Protein AF-A0A963C824-F1 (afdb_monomer_lite)

pLDDT: mean 91.89, std 11.72, range [30.97, 98.75]

Foldseek 3Di:
DDDDDDDDDDPVLCVQQPFFPPQPDDRCSVVLSQVVSCVVPNPPDDDDPVDDDDDDDDPPPDDQLLQVLLNVLLVLLLSLVVDPDDPVSVVVSVVVLVVSCVVLVCCCPVVVRVSSNVSSVNSVVNSVPDDHDDGDPDDDD

Sequence (141 aa):
YLSGGLSAYRREVFESVPFDTANDLFMTEDIDFSTRAVRCFGARFYINPNARLAHYMSPANRAAVGARQRRKVREFFVFYKKRRERMADAANFLWLLCGLAIEACFAAVRYRRPAALGGYAAGLLDGLRWRVREVGGRKSV

Secondary structure (DSSP, 8-state):
---SSS----HHHHHHS---TTTT-SSSHHHHHHHHHHHHH-S-----TT--------SSSPPPHHHHHHHHHHHHHHHHHTT--SHHHHHHHHHHHHHHHHHHHHHHHHS--THHHHHHHHHHHHHHHPPP--SSS----

Radius of gyration: 16.92 Å; chains: 1; bounding box: 44×40×36 Å

Structure (mmCIF, N/CA/C/O backbone):
data_AF-A0A963C824-F1
#
_entry.id   AF-A0A963C824-F1
#
loop_
_atom_site.group_PDB
_atom_site.id
_atom_site.type_symbol
_atom_site.label_atom_id
_atom_site.label_alt_id
_atom_site.label_comp_id
_atom_site.label_asym_id
_atom_site.label_entity_id
_atom_site.label_seq_id
_atom_site.pdbx_PDB_ins_code
_atom_site.Cartn_x
_atom_site.Cartn_y
_atom_site.Cartn_z
_atom_site.occupancy
_atom_site.B_iso_or_equiv
_atom_site.auth_seq_id
_atom_site.auth_comp_id
_atom_site.auth_asym_id
_atom_site.auth_atom_id
_atom_site.pdbx_PDB_model_num
ATOM 1 N N . TYR A 1 1 ? 0.706 -1.366 12.062 1.00 83.62 1 TYR A N 1
ATOM 2 C CA . TYR A 1 1 ? -0.168 -2.214 11.225 1.00 83.62 1 TYR A CA 1
ATOM 3 C C . TYR A 1 1 ? 0.410 -3.620 11.236 1.00 83.62 1 TYR A C 1
ATOM 5 O O . TYR A 1 1 ? 1.567 -3.755 11.622 1.00 83.62 1 TYR A O 1
ATOM 13 N N . LEU A 1 2 ? -0.365 -4.640 10.870 1.00 85.94 2 LEU A N 1
ATOM 14 C CA . LEU A 1 2 ? 0.186 -5.967 10.593 1.00 85.94 2 LEU A CA 1
ATOM 15 C C . LEU A 1 2 ? 0.406 -6.082 9.090 1.00 85.94 2 LEU A C 1
ATOM 17 O O . LEU A 1 2 ? -0.468 -5.692 8.319 1.00 85.94 2 LEU A O 1
ATOM 21 N N . SER A 1 3 ? 1.584 -6.559 8.691 1.00 80.06 3 SER A N 1
ATOM 22 C CA . SER A 1 3 ? 1.804 -6.931 7.296 1.00 80.06 3 SER A CA 1
ATOM 23 C C . SER A 1 3 ? 0.974 -8.177 6.984 1.00 80.06 3 SER A C 1
ATOM 25 O O . SER A 1 3 ? 0.811 -9.038 7.850 1.00 80.06 3 SER A O 1
ATOM 27 N N . GLY A 1 4 ? 0.422 -8.240 5.776 1.00 75.62 4 GLY A N 1
ATOM 28 C CA . GLY A 1 4 ? -0.423 -9.330 5.312 1.00 75.62 4 GLY A CA 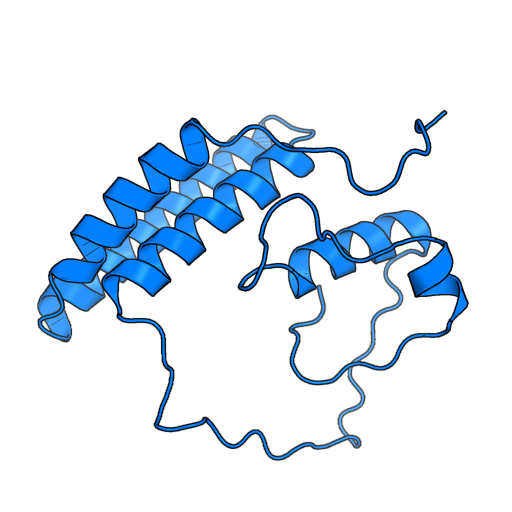1
ATOM 29 C C . GLY A 1 4 ? 0.309 -10.669 5.157 1.00 75.62 4 GLY A C 1
ATOM 30 O O . GLY A 1 4 ? 1.422 -10.882 5.633 1.00 75.62 4 GLY A O 1
ATOM 31 N N . GLY A 1 5 ? -0.343 -11.604 4.466 1.00 79.69 5 GLY A N 1
ATOM 32 C CA . GLY A 1 5 ? 0.165 -12.957 4.210 1.00 79.69 5 GLY A CA 1
ATOM 33 C C . GLY A 1 5 ? -0.535 -14.014 5.058 1.00 79.69 5 GLY A C 1
ATOM 34 O O . GLY A 1 5 ? -1.206 -14.882 4.510 1.00 79.69 5 GLY A O 1
ATOM 35 N N . LEU A 1 6 ? -0.435 -13.922 6.386 1.00 86.75 6 LEU A N 1
ATOM 36 C CA . LEU A 1 6 ? -1.194 -14.779 7.297 1.00 86.75 6 LEU A CA 1
ATOM 37 C C . LEU A 1 6 ? -1.560 -14.010 8.561 1.00 86.75 6 LEU A C 1
ATOM 39 O O . LEU A 1 6 ? -0.699 -13.498 9.272 1.00 86.75 6 LEU A O 1
ATOM 43 N N . SER A 1 7 ? -2.850 -13.923 8.853 1.00 91.69 7 SER A N 1
ATOM 44 C CA . SER A 1 7 ? -3.363 -13.293 10.066 1.00 91.69 7 SER A CA 1
ATOM 45 C C . SER A 1 7 ? -4.686 -13.942 10.449 1.00 91.69 7 SER A C 1
ATOM 47 O O . SER A 1 7 ? -5.450 -14.359 9.581 1.00 91.69 7 SER A O 1
ATOM 49 N N . ALA A 1 8 ? -4.949 -14.031 11.750 1.00 92.44 8 ALA A N 1
ATOM 50 C CA . ALA A 1 8 ? -6.189 -14.569 12.292 1.00 92.44 8 ALA A CA 1
ATOM 51 C C . ALA A 1 8 ? -6.919 -13.471 13.068 1.00 92.44 8 ALA A C 1
ATOM 53 O O . ALA A 1 8 ? -6.324 -12.792 13.905 1.00 92.44 8 ALA A O 1
ATOM 54 N N . TYR A 1 9 ? -8.211 -13.315 12.796 1.00 93.44 9 TYR A N 1
ATOM 55 C CA . TYR A 1 9 ? -9.068 -12.325 13.438 1.00 93.44 9 TYR A CA 1
ATOM 56 C C . TYR A 1 9 ? -10.344 -12.998 13.938 1.00 93.44 9 TYR A C 1
ATOM 58 O O . TYR A 1 9 ? -10.818 -13.968 13.346 1.00 93.44 9 TYR A O 1
ATOM 66 N N . ARG A 1 10 ? -10.922 -12.463 15.019 1.00 95.50 10 ARG A N 1
ATOM 67 C CA . ARG A 1 10 ? -12.277 -12.836 15.446 1.00 95.50 10 ARG A CA 1
ATOM 68 C C . ARG A 1 10 ? -13.291 -12.359 14.407 1.00 95.50 10 ARG A C 1
ATOM 70 O O . ARG A 1 10 ? -13.082 -11.323 13.775 1.00 95.50 10 ARG A O 1
ATOM 77 N N . ARG A 1 11 ? -14.409 -13.080 14.271 1.00 96.19 11 ARG A N 1
ATOM 78 C CA . ARG A 1 11 ? -15.477 -12.758 13.308 1.00 96.19 11 ARG A CA 1
ATOM 79 C C . ARG A 1 11 ? -15.981 -11.318 13.457 1.00 96.19 11 ARG A C 1
ATOM 81 O O . ARG A 1 11 ? -16.114 -10.621 12.456 1.00 96.19 11 ARG A O 1
ATOM 88 N N . GLU A 1 12 ? -16.163 -10.861 14.697 1.00 95.94 12 GLU A N 1
ATOM 89 C CA . GLU A 1 12 ? -16.651 -9.512 15.030 1.00 95.94 12 GLU A CA 1
ATOM 90 C C . GLU A 1 12 ? -15.790 -8.371 14.449 1.00 95.94 12 GLU A C 1
ATOM 92 O O . GLU A 1 12 ? -16.294 -7.274 14.191 1.00 95.94 12 GLU A O 1
ATOM 97 N N . VAL A 1 13 ? -14.499 -8.625 14.188 1.00 95.44 13 VAL A N 1
ATOM 98 C CA . VAL A 1 13 ? -13.599 -7.638 13.580 1.00 95.44 13 VAL A CA 1
ATOM 99 C C . VAL A 1 13 ? -14.008 -7.377 12.135 1.00 95.44 13 VAL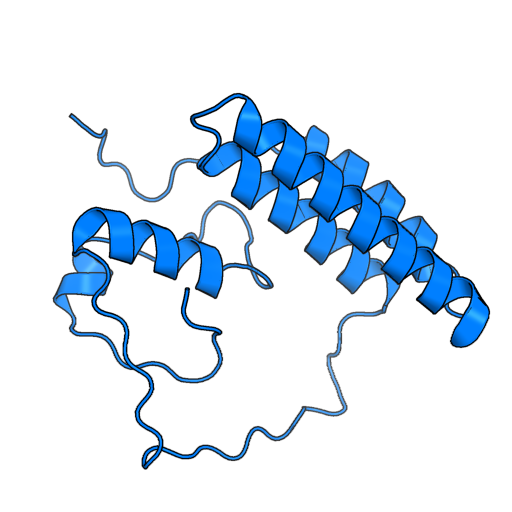 A C 1
ATOM 101 O O . VAL A 1 13 ? -14.080 -6.221 11.734 1.00 95.44 13 VAL A O 1
ATOM 104 N N . PHE A 1 14 ? -14.325 -8.422 11.367 1.00 94.38 14 PHE A N 1
ATOM 105 C CA . PHE A 1 14 ? -14.744 -8.284 9.969 1.00 94.38 14 PHE A CA 1
ATOM 106 C C . PHE A 1 14 ? -16.164 -7.731 9.830 1.00 94.38 14 PHE A C 1
ATOM 108 O O . PHE A 1 14 ? -16.440 -7.007 8.877 1.00 94.38 14 PHE A O 1
ATOM 115 N N . GLU A 1 15 ? -17.048 -8.034 10.785 1.00 94.00 15 GLU A N 1
ATOM 116 C CA . GLU A 1 15 ? -18.401 -7.463 10.836 1.00 94.00 15 GLU A CA 1
ATOM 117 C C . GLU A 1 15 ? -18.373 -5.948 11.085 1.00 94.00 15 GLU A C 1
ATOM 119 O O . GLU A 1 15 ? -19.183 -5.213 10.523 1.00 94.00 15 GLU A O 1
ATOM 124 N N . SER A 1 16 ? -17.421 -5.477 11.897 1.00 94.69 16 SER A N 1
ATOM 125 C CA . SER A 1 16 ? -17.278 -4.053 12.233 1.00 94.69 16 SER A CA 1
ATOM 126 C C . SER A 1 16 ? -16.398 -3.292 11.239 1.00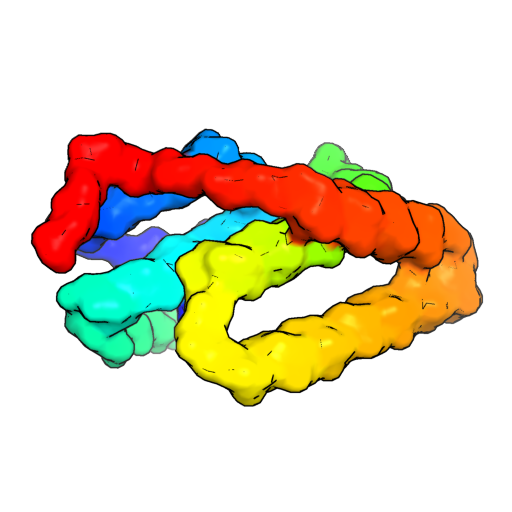 94.69 16 SER A C 1
ATOM 128 O O . SER A 1 16 ? -16.622 -2.115 10.964 1.00 94.69 16 SER A O 1
ATOM 130 N N . VAL A 1 17 ? -15.371 -3.952 10.701 1.00 94.88 17 VAL A N 1
ATOM 131 C CA . VAL A 1 17 ? -14.359 -3.365 9.821 1.00 94.88 17 VAL A CA 1
ATOM 132 C C . VAL A 1 17 ? -14.188 -4.281 8.607 1.00 94.88 17 VAL A C 1
ATOM 134 O O . VAL A 1 17 ? -13.297 -5.127 8.597 1.00 94.88 17 VAL A O 1
ATOM 137 N N . PRO A 1 18 ? -15.012 -4.135 7.555 1.00 93.75 18 PRO A N 1
ATOM 138 C CA . PRO A 1 18 ? -14.861 -4.933 6.342 1.00 93.75 18 PRO A CA 1
ATOM 139 C C . PRO A 1 18 ? -13.608 -4.518 5.557 1.00 93.75 18 PRO A C 1
ATOM 141 O O . PRO A 1 18 ? -13.120 -3.389 5.685 1.00 93.75 18 PRO A O 1
ATOM 144 N N . PHE A 1 19 ? -13.085 -5.405 4.707 1.00 93.44 19 PHE A N 1
ATOM 145 C CA . PHE A 1 19 ? -12.046 -5.033 3.741 1.00 93.44 19 PHE A CA 1
ATOM 146 C C . PHE A 1 19 ? -12.560 -3.994 2.739 1.00 93.44 19 PHE A C 1
ATOM 148 O O . PHE A 1 19 ? -13.739 -3.965 2.392 1.00 93.44 19 PHE A O 1
ATOM 155 N N . ASP A 1 20 ? -11.656 -3.136 2.269 1.00 95.00 20 ASP A N 1
ATOM 156 C CA . ASP A 1 20 ? -11.970 -2.166 1.223 1.00 95.00 20 ASP A CA 1
ATOM 157 C C . ASP A 1 20 ? -11.938 -2.834 -0.151 1.00 95.00 20 ASP A C 1
ATOM 159 O O . ASP A 1 20 ? -10.878 -3.013 -0.747 1.00 95.00 20 ASP A O 1
ATOM 163 N N . THR A 1 21 ? -13.119 -3.172 -0.658 1.00 94.31 21 THR A N 1
ATOM 164 C CA . THR A 1 21 ? -13.299 -3.708 -2.012 1.00 94.31 21 THR A CA 1
ATOM 165 C C . THR A 1 21 ? -13.622 -2.622 -3.046 1.00 94.31 21 THR A C 1
ATOM 167 O O . THR A 1 21 ? -13.708 -2.915 -4.236 1.00 94.31 21 THR A O 1
ATOM 170 N N . ALA A 1 22 ? -13.780 -1.361 -2.628 1.00 95.25 22 ALA A N 1
ATOM 171 C CA . ALA A 1 22 ? -14.226 -0.261 -3.485 1.00 95.25 22 ALA A CA 1
ATOM 172 C C . ALA A 1 22 ? -13.065 0.521 -4.125 1.00 95.25 22 ALA A C 1
ATOM 174 O O . ALA A 1 22 ? -13.240 1.124 -5.193 1.00 95.25 22 ALA A O 1
ATOM 175 N N . ASN A 1 23 ? -11.888 0.522 -3.488 1.00 96.25 23 ASN A N 1
ATOM 176 C CA . ASN A 1 23 ? -10.737 1.339 -3.883 1.00 96.25 23 ASN A CA 1
ATOM 177 C C . ASN A 1 23 ? -9.557 0.561 -4.507 1.00 96.25 23 ASN A C 1
ATOM 179 O O . ASN A 1 23 ? -8.481 1.137 -4.653 1.00 96.25 23 ASN A O 1
ATOM 183 N N . ASP A 1 24 ? -9.749 -0.703 -4.911 1.00 95.56 24 ASP A N 1
ATOM 184 C CA . ASP A 1 24 ? -8.741 -1.515 -5.635 1.00 95.56 24 ASP A CA 1
ATOM 185 C C . ASP A 1 24 ? -7.360 -1.539 -4.938 1.00 95.56 24 ASP A C 1
ATOM 187 O O . ASP A 1 24 ? -6.308 -1.314 -5.549 1.00 95.56 24 ASP A O 1
ATOM 191 N N . LEU A 1 25 ? -7.372 -1.779 -3.624 1.00 94.81 25 LEU A N 1
ATOM 192 C CA . LEU A 1 25 ? -6.158 -1.966 -2.832 1.00 94.81 25 LEU A CA 1
ATOM 193 C C . LEU A 1 25 ? -5.658 -3.411 -2.949 1.00 94.81 25 LEU A C 1
ATOM 195 O O . LEU A 1 25 ? -6.450 -4.350 -2.950 1.00 94.81 25 LEU A O 1
ATOM 199 N N . PHE A 1 26 ? -4.341 -3.573 -3.047 1.00 92.06 26 PHE A N 1
ATOM 200 C CA . PHE A 1 26 ? -3.667 -4.874 -3.148 1.00 92.06 26 PHE A CA 1
ATOM 201 C C . PHE A 1 26 ? -2.273 -4.895 -2.501 1.00 92.06 26 PHE A C 1
ATOM 203 O O . PHE A 1 26 ? -1.764 -5.948 -2.146 1.00 92.06 26 PHE A O 1
ATOM 210 N N . MET A 1 27 ? -1.591 -3.752 -2.457 1.00 92.19 27 MET A N 1
ATOM 211 C CA . MET A 1 27 ? -0.287 -3.577 -1.811 1.00 92.19 27 MET A CA 1
ATOM 212 C C . MET A 1 27 ? -0.416 -2.970 -0.414 1.00 92.19 27 MET A C 1
ATOM 214 O O . MET A 1 27 ? 0.549 -2.995 0.346 1.00 92.19 27 MET A O 1
ATOM 218 N N . THR A 1 28 ? -1.542 -2.309 -0.137 1.00 95.19 28 THR A N 1
ATOM 219 C CA . THR A 1 28 ? -1.793 -1.606 1.125 1.00 95.19 28 THR A CA 1
ATOM 220 C C . THR A 1 28 ? -3.141 -1.970 1.746 1.00 95.19 28 THR A C 1
ATOM 222 O O . THR A 1 28 ? -3.640 -1.224 2.588 1.00 95.19 28 THR A O 1
ATOM 225 N N . GLU A 1 29 ? -3.792 -3.043 1.302 1.00 95.00 29 GLU A N 1
ATOM 226 C CA . GLU A 1 29 ? -5.062 -3.524 1.855 1.00 95.00 29 GLU A CA 1
ATOM 227 C C . GLU A 1 29 ? -4.911 -3.948 3.320 1.00 95.00 29 GLU A C 1
ATOM 229 O O . GLU A 1 29 ? -5.768 -3.639 4.148 1.00 95.00 29 GLU A O 1
ATOM 234 N N . ASP A 1 30 ? -3.785 -4.578 3.650 1.00 94.69 30 ASP A N 1
ATOM 235 C CA . ASP A 1 30 ? -3.397 -5.000 4.993 1.00 94.69 30 ASP A CA 1
ATOM 236 C C . ASP A 1 30 ? -3.158 -3.798 5.920 1.00 94.69 30 ASP A C 1
ATOM 238 O O . ASP A 1 30 ? -3.675 -3.752 7.043 1.00 94.69 30 ASP A O 1
ATOM 242 N N . ILE A 1 31 ? -2.446 -2.774 5.437 1.00 94.50 31 ILE A N 1
ATOM 243 C CA . ILE A 1 31 ? -2.229 -1.515 6.151 1.00 94.50 31 ILE A CA 1
ATOM 244 C C . ILE A 1 31 ? -3.561 -0.774 6.314 1.00 94.50 31 ILE A C 1
ATOM 246 O O . ILE A 1 31 ? -3.856 -0.272 7.404 1.00 94.50 31 ILE A O 1
ATOM 250 N N . ASP A 1 32 ? -4.383 -0.712 5.258 1.00 95.12 32 ASP A N 1
ATOM 251 C CA . ASP A 1 32 ? -5.688 -0.053 5.281 1.00 95.12 32 ASP A CA 1
ATOM 252 C C . ASP A 1 32 ? -6.597 -0.651 6.348 1.00 95.12 32 ASP A C 1
ATOM 254 O O . ASP A 1 32 ? -7.051 0.069 7.245 1.00 95.12 32 ASP A O 1
ATOM 258 N N . PHE A 1 33 ? -6.794 -1.965 6.263 1.00 94.88 33 PHE A N 1
ATOM 259 C CA . PHE A 1 33 ? -7.587 -2.750 7.191 1.00 94.88 33 PHE A CA 1
ATOM 260 C C . PHE A 1 33 ? -7.067 -2.595 8.620 1.00 94.88 33 PHE A C 1
ATOM 262 O O . PHE A 1 33 ? -7.821 -2.217 9.517 1.00 94.88 33 PHE A O 1
ATOM 269 N N . SER A 1 34 ? -5.761 -2.794 8.824 1.00 94.44 34 SER A N 1
ATOM 270 C CA . SER A 1 34 ? -5.132 -2.725 10.143 1.00 94.44 34 SER A CA 1
ATOM 271 C C . SER A 1 34 ? -5.374 -1.386 10.834 1.00 94.44 34 SER A C 1
ATOM 273 O O . SER A 1 34 ? -5.725 -1.356 12.011 1.00 94.44 34 SER A O 1
ATOM 275 N N . THR A 1 35 ? -5.192 -0.253 10.148 1.00 93.56 35 THR A N 1
ATOM 276 C CA . THR A 1 35 ? -5.413 1.047 10.802 1.00 93.56 35 THR A CA 1
ATOM 277 C C . THR A 1 35 ? -6.882 1.262 11.154 1.00 93.56 35 THR A C 1
ATOM 279 O O . THR A 1 35 ? -7.158 1.819 12.212 1.00 93.56 35 THR A O 1
ATOM 282 N N . ARG A 1 36 ? -7.828 0.837 10.304 1.00 93.81 36 ARG A N 1
ATOM 283 C CA . ARG A 1 36 ? -9.263 0.966 10.611 1.00 93.81 36 ARG A CA 1
ATOM 284 C C . ARG A 1 36 ? -9.665 0.073 11.782 1.00 93.81 36 ARG A C 1
ATOM 286 O O . ARG A 1 36 ? -10.362 0.534 12.680 1.00 93.81 36 ARG A O 1
ATOM 293 N N . ALA A 1 37 ? -9.147 -1.150 11.832 1.00 94.75 37 ALA A N 1
ATOM 294 C CA . ALA A 1 37 ? -9.328 -2.049 12.965 1.00 94.75 37 ALA A CA 1
ATOM 295 C C . ALA A 1 37 ? -8.762 -1.453 14.265 1.00 94.75 37 ALA A C 1
ATOM 297 O O . ALA A 1 37 ? -9.443 -1.486 15.284 1.00 94.75 37 ALA A O 1
ATOM 298 N N . VAL A 1 38 ? -7.585 -0.815 14.230 1.00 94.94 38 VAL A N 1
ATOM 299 C CA . VAL A 1 38 ? -7.026 -0.117 15.406 1.00 94.94 38 VAL A CA 1
ATOM 300 C C . VAL A 1 38 ? -7.890 1.061 15.843 1.00 94.94 38 VAL A C 1
ATOM 302 O O . VAL A 1 38 ? -8.044 1.282 17.039 1.00 94.94 38 VAL A O 1
ATOM 305 N N . ARG A 1 39 ? -8.483 1.808 14.908 1.00 92.56 39 ARG A N 1
ATOM 306 C CA . ARG A 1 39 ? -9.413 2.896 15.252 1.00 92.56 39 ARG A CA 1
ATOM 307 C C . ARG A 1 39 ? -10.680 2.382 15.941 1.00 92.56 39 ARG A C 1
ATOM 309 O O . ARG A 1 39 ? -11.190 3.062 16.819 1.00 92.56 39 ARG A O 1
ATOM 316 N N . CYS A 1 40 ? -11.164 1.201 15.560 1.00 94.81 40 CYS A N 1
ATOM 317 C CA . CYS A 1 40 ? -12.378 0.607 16.123 1.00 94.81 40 CYS A CA 1
ATOM 318 C C . CYS A 1 40 ? -12.128 -0.135 17.451 1.00 94.81 40 CYS A C 1
ATOM 320 O O . CYS A 1 40 ? -12.918 -0.014 18.380 1.00 94.81 40 CYS A O 1
ATOM 322 N N . PHE A 1 41 ? -11.016 -0.869 17.568 1.00 94.94 41 PHE A N 1
ATOM 323 C CA . PHE A 1 41 ? -10.760 -1.799 18.680 1.00 94.94 41 PHE A CA 1
ATOM 324 C C . PHE A 1 41 ? -9.524 -1.458 19.533 1.00 94.94 41 PHE A C 1
ATOM 326 O O . PHE A 1 41 ? -9.225 -2.163 20.500 1.00 94.94 41 PHE A O 1
ATOM 333 N N . GLY A 1 42 ? -8.786 -0.400 19.192 1.00 94.88 42 GLY A N 1
ATOM 334 C CA . GLY A 1 42 ? -7.502 -0.055 19.802 1.00 94.88 42 GLY A CA 1
ATOM 335 C C . GLY A 1 42 ? -6.323 -0.873 19.257 1.00 94.88 42 GLY A C 1
ATOM 336 O O . GLY A 1 42 ? -6.467 -1.747 18.401 1.00 94.88 42 GLY A O 1
ATOM 337 N N . ALA A 1 43 ? -5.117 -0.588 19.754 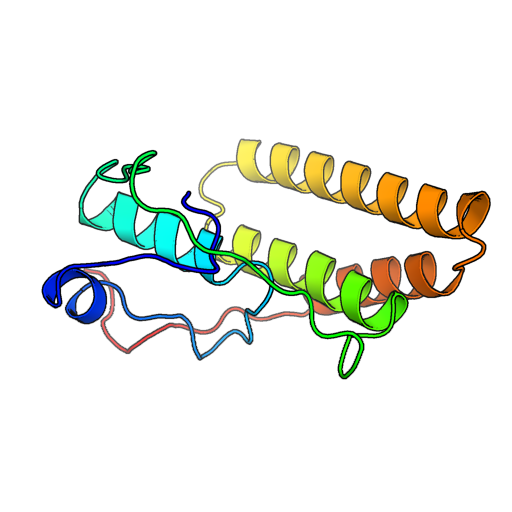1.00 93.50 43 ALA A N 1
ATOM 338 C CA . ALA A 1 43 ? -3.876 -1.237 19.323 1.00 93.50 43 ALA A CA 1
ATOM 339 C C . ALA A 1 43 ? -3.735 -2.670 19.884 1.00 93.50 43 ALA A C 1
ATOM 341 O O . ALA A 1 43 ? -2.910 -2.932 20.752 1.00 93.50 43 ALA A O 1
ATOM 342 N N . ARG A 1 44 ? -4.558 -3.601 19.387 1.00 91.94 44 ARG A N 1
ATOM 343 C CA . ARG A 1 44 ? -4.646 -5.003 19.845 1.00 91.94 44 ARG A CA 1
ATOM 344 C C . ARG A 1 44 ? -4.088 -5.998 18.824 1.00 91.94 44 ARG A C 1
ATOM 346 O O . ARG A 1 44 ? -4.686 -7.041 18.565 1.00 91.94 44 ARG A O 1
ATOM 353 N N . PHE A 1 45 ? -2.962 -5.652 18.205 1.00 92.69 45 PHE A N 1
ATOM 354 C CA . PHE A 1 45 ? -2.267 -6.529 17.267 1.00 92.69 45 PHE A CA 1
ATOM 355 C C . PHE A 1 45 ? -1.045 -7.167 17.898 1.00 92.69 45 PHE A C 1
ATOM 357 O O . PHE A 1 45 ? -0.245 -6.494 18.542 1.00 92.69 45 PHE A O 1
ATOM 364 N N . TYR A 1 46 ? -0.897 -8.465 17.651 1.00 92.88 46 TYR A N 1
ATOM 365 C CA . TYR A 1 46 ? 0.154 -9.292 18.220 1.00 92.88 46 TYR A CA 1
ATOM 366 C C . TYR A 1 46 ? 0.785 -10.138 17.121 1.00 92.88 46 TYR A C 1
ATOM 368 O O . TYR A 1 46 ? 0.100 -10.600 16.208 1.00 92.88 46 TYR A O 1
ATOM 376 N N . ILE A 1 47 ? 2.090 -10.359 17.235 1.00 92.75 47 ILE A N 1
ATOM 377 C CA . ILE A 1 47 ? 2.826 -11.319 16.417 1.00 92.75 47 ILE A CA 1
ATOM 378 C C . ILE A 1 47 ? 3.089 -12.529 17.307 1.00 92.75 47 ILE A C 1
ATOM 380 O O . ILE A 1 47 ? 3.687 -12.384 18.371 1.00 92.75 47 ILE A O 1
ATOM 384 N N . ASN A 1 48 ? 2.636 -13.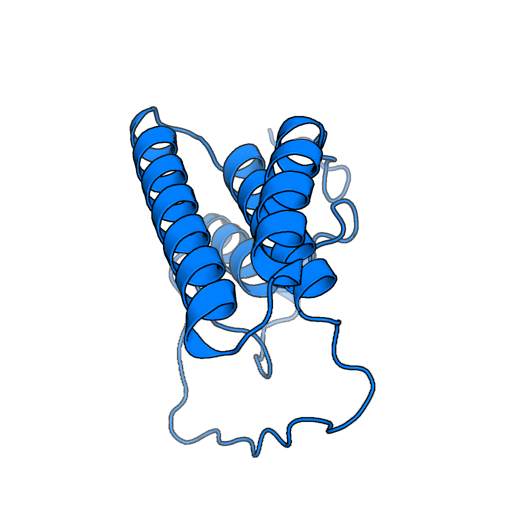712 16.890 1.00 93.31 48 ASN A N 1
ATOM 385 C CA . ASN A 1 48 ? 2.954 -14.960 17.577 1.00 93.31 48 ASN A CA 1
ATOM 386 C C . ASN A 1 48 ? 4.233 -15.562 16.964 1.00 93.31 48 ASN A C 1
ATOM 388 O O . ASN A 1 48 ? 4.149 -16.133 15.878 1.00 93.31 48 ASN A O 1
ATOM 392 N N . PRO A 1 49 ? 5.401 -15.487 17.632 1.00 92.88 49 PRO A N 1
ATOM 393 C CA . PRO A 1 49 ? 6.663 -15.982 17.071 1.00 92.88 49 PRO A CA 1
ATOM 394 C C . PRO A 1 49 ? 6.724 -17.516 16.946 1.00 92.88 49 PRO A C 1
ATOM 396 O O . PRO A 1 49 ? 7.586 -18.048 16.237 1.00 92.88 49 PRO A O 1
ATOM 399 N N . ASN A 1 50 ? 5.810 -18.234 17.610 1.00 95.69 50 ASN A N 1
ATOM 400 C CA . ASN A 1 50 ? 5.682 -19.687 17.508 1.00 95.69 50 ASN A CA 1
ATOM 401 C C . ASN A 1 50 ? 4.824 -20.112 16.305 1.00 95.69 50 ASN A C 1
ATOM 403 O O . ASN A 1 50 ? 4.939 -21.246 15.849 1.00 95.69 50 ASN A O 1
ATOM 407 N N . ALA A 1 51 ? 3.995 -19.216 15.759 1.00 92.06 51 ALA A N 1
ATOM 408 C CA . ALA A 1 51 ? 3.252 -19.467 14.530 1.00 92.06 51 ALA A CA 1
ATOM 409 C C . ALA A 1 51 ? 4.134 -19.119 13.321 1.00 92.06 51 ALA A C 1
ATOM 411 O O . ALA A 1 51 ? 4.423 -17.952 13.063 1.00 92.06 51 ALA A O 1
ATOM 412 N N . ARG A 1 52 ? 4.579 -20.139 12.581 1.00 91.12 52 ARG A N 1
ATOM 413 C CA . ARG A 1 52 ? 5.488 -19.986 11.436 1.00 91.12 52 ARG A CA 1
ATOM 414 C C . ARG A 1 52 ? 4.829 -20.484 10.156 1.00 91.12 52 ARG A C 1
ATOM 416 O O . ARG A 1 52 ? 4.182 -21.525 10.158 1.00 91.12 52 ARG A O 1
ATOM 423 N N . LEU A 1 53 ? 5.038 -19.753 9.065 1.00 89.06 53 LEU A N 1
ATOM 424 C CA . LEU A 1 53 ? 4.568 -20.112 7.729 1.00 89.06 53 LEU A CA 1
ATOM 425 C C . LEU A 1 53 ? 5.727 -19.998 6.738 1.00 89.06 53 LEU A C 1
ATOM 427 O O . LEU A 1 53 ? 6.412 -18.976 6.694 1.00 89.06 53 LEU A O 1
ATOM 431 N N . ALA A 1 54 ? 5.914 -21.022 5.908 1.00 91.69 54 ALA A N 1
ATOM 432 C CA . ALA A 1 54 ? 6.799 -20.932 4.757 1.00 91.69 54 ALA A CA 1
ATOM 433 C C . ALA A 1 54 ? 6.082 -20.185 3.621 1.00 91.69 54 ALA A C 1
ATOM 435 O O . ALA A 1 54 ? 5.112 -20.682 3.049 1.00 91.69 54 ALA A O 1
ATOM 436 N N . HIS A 1 55 ? 6.547 -18.979 3.297 1.00 89.12 55 HIS A N 1
ATOM 437 C CA . HIS A 1 55 ? 6.009 -18.199 2.186 1.00 89.12 55 HIS A CA 1
ATOM 438 C C . HIS A 1 55 ? 6.822 -18.461 0.915 1.00 89.12 55 HIS A C 1
ATOM 440 O O . HIS A 1 55 ? 7.854 -17.834 0.669 1.00 89.12 55 HIS A O 1
ATOM 446 N N . TYR A 1 56 ? 6.346 -19.393 0.091 1.00 89.00 56 TYR A N 1
ATOM 447 C CA . TYR A 1 56 ? 6.953 -19.680 -1.204 1.00 89.00 56 TYR A CA 1
ATOM 448 C C . TYR A 1 56 ? 6.511 -18.649 -2.233 1.00 89.00 56 TYR A C 1
ATOM 450 O O . TYR A 1 56 ? 5.356 -18.596 -2.659 1.00 89.00 56 TYR A O 1
ATOM 458 N N . MET A 1 57 ? 7.451 -17.805 -2.647 1.00 85.81 57 MET A N 1
ATOM 459 C CA . MET A 1 57 ? 7.178 -16.816 -3.672 1.00 85.81 57 MET A CA 1
ATOM 460 C C . MET A 1 57 ? 6.923 -17.511 -5.014 1.00 85.81 57 MET A C 1
ATOM 462 O O . MET A 1 57 ? 7.839 -18.078 -5.597 1.00 85.81 57 MET A O 1
ATOM 466 N N . SER A 1 58 ? 5.702 -17.382 -5.550 1.00 86.62 58 SER A N 1
ATOM 467 C CA . SER A 1 58 ? 5.405 -17.801 -6.926 1.00 86.62 58 SER A CA 1
ATOM 468 C C . SER A 1 58 ? 6.417 -17.200 -7.919 1.00 86.62 58 SER A C 1
ATOM 470 O O . SER A 1 58 ? 6.645 -15.980 -7.863 1.00 86.62 58 SER A O 1
ATOM 472 N N . PRO A 1 59 ? 7.012 -18.011 -8.815 1.00 85.25 59 PRO A N 1
ATOM 473 C CA . PRO A 1 59 ? 7.904 -17.528 -9.867 1.00 85.25 59 PRO A CA 1
ATOM 474 C C . PRO A 1 59 ? 7.132 -16.888 -11.033 1.00 85.25 59 PRO A C 1
ATOM 476 O O . PRO A 1 59 ? 7.698 -16.099 -11.786 1.00 85.25 59 PRO A O 1
ATOM 479 N N . ALA A 1 60 ? 5.838 -17.194 -11.166 1.00 88.56 60 ALA A N 1
ATOM 480 C CA . ALA A 1 60 ? 4.960 -16.717 -12.230 1.00 88.56 60 ALA A CA 1
ATOM 481 C C . ALA A 1 60 ? 3.950 -15.672 -11.717 1.00 88.56 60 ALA A C 1
ATOM 483 O O . ALA A 1 60 ? 3.819 -15.445 -10.512 1.00 88.56 60 ALA A O 1
ATOM 484 N N . ASN A 1 61 ? 3.225 -15.023 -12.637 1.00 82.88 61 ASN A N 1
ATOM 485 C CA . ASN A 1 61 ? 2.176 -14.032 -12.340 1.00 82.88 61 ASN A CA 1
ATOM 486 C C . ASN A 1 61 ? 2.629 -12.875 -11.432 1.00 82.88 61 ASN A C 1
ATOM 488 O O . ASN A 1 61 ? 1.858 -12.323 -10.645 1.00 82.88 61 ASN A O 1
ATOM 492 N N . ARG A 1 62 ? 3.899 -12.476 -11.543 1.00 85.75 62 ARG A N 1
ATOM 493 C CA . ARG A 1 62 ? 4.410 -11.281 -10.872 1.00 85.75 62 ARG A CA 1
ATOM 494 C C . ARG A 1 62 ? 4.129 -10.054 -11.720 1.00 85.75 62 ARG A C 1
ATOM 496 O O . ARG A 1 62 ? 4.429 -10.029 -12.909 1.00 85.75 62 ARG A O 1
ATOM 503 N N . ALA A 1 63 ? 3.590 -9.017 -11.084 1.00 87.06 63 ALA A N 1
ATOM 504 C CA . ALA A 1 63 ? 3.399 -7.734 -11.739 1.00 87.06 63 ALA A CA 1
ATOM 505 C C . ALA A 1 63 ? 4.737 -7.219 -12.292 1.00 87.06 63 ALA A C 1
ATOM 507 O O . ALA A 1 63 ? 5.740 -7.165 -11.570 1.00 87.06 63 ALA A O 1
ATOM 508 N N . ALA A 1 64 ? 4.731 -6.809 -13.562 1.00 92.31 64 ALA A N 1
ATOM 509 C CA . ALA A 1 64 ? 5.871 -6.148 -14.180 1.00 92.31 64 ALA A CA 1
ATOM 510 C C . ALA A 1 64 ? 6.287 -4.923 -13.352 1.00 92.31 64 ALA A C 1
ATOM 512 O O . ALA A 1 64 ? 5.447 -4.244 -12.761 1.00 92.31 64 ALA A O 1
ATOM 513 N N . VAL A 1 65 ? 7.585 -4.617 -13.328 1.00 93.00 65 VAL A N 1
ATOM 514 C CA . VAL A 1 65 ? 8.171 -3.608 -12.425 1.00 93.00 65 VAL A CA 1
ATOM 515 C C . VAL A 1 65 ? 7.460 -2.256 -12.519 1.00 93.00 65 VAL A C 1
ATOM 517 O O . VAL A 1 65 ? 7.105 -1.688 -11.490 1.00 93.00 65 VAL A O 1
ATOM 520 N N . GLY A 1 66 ? 7.193 -1.767 -13.734 1.00 96.38 66 GLY A N 1
ATOM 521 C CA . GLY A 1 66 ? 6.485 -0.500 -13.929 1.00 96.38 66 GLY A CA 1
ATOM 522 C C . GLY A 1 66 ? 5.042 -0.533 -13.420 1.00 96.38 66 GLY A C 1
ATOM 523 O O . GLY A 1 66 ? 4.628 0.367 -12.695 1.00 96.38 66 GLY A O 1
ATOM 524 N N . ALA A 1 67 ? 4.294 -1.600 -13.718 1.00 96.50 67 ALA A N 1
ATOM 525 C CA . ALA A 1 67 ? 2.920 -1.771 -13.240 1.00 96.50 67 ALA A CA 1
ATOM 526 C C . ALA A 1 67 ? 2.856 -1.885 -11.708 1.00 96.50 67 ALA A C 1
ATOM 528 O O . ALA A 1 67 ? 2.001 -1.270 -11.069 1.00 96.50 67 ALA A O 1
ATOM 529 N N . ARG A 1 68 ? 3.805 -2.614 -11.107 1.00 95.62 68 ARG A N 1
ATOM 530 C CA . ARG A 1 68 ? 3.960 -2.724 -9.654 1.00 95.62 68 ARG A CA 1
ATOM 531 C C . ARG A 1 68 ? 4.233 -1.361 -9.019 1.00 95.62 68 ARG A C 1
ATOM 533 O O . ARG A 1 68 ? 3.583 -1.022 -8.033 1.00 95.62 68 ARG A O 1
ATOM 540 N N . GLN A 1 69 ? 5.162 -0.586 -9.582 1.00 97.69 69 GLN A N 1
ATOM 541 C CA . GLN A 1 69 ? 5.509 0.740 -9.064 1.00 97.69 69 GLN A CA 1
ATOM 542 C C . GLN A 1 69 ? 4.331 1.713 -9.185 1.00 97.69 69 GLN A C 1
ATOM 544 O O . GLN A 1 69 ? 3.995 2.383 -8.210 1.00 97.69 69 GLN A O 1
ATOM 549 N N . ARG A 1 70 ? 3.648 1.722 -10.338 1.00 98.31 70 ARG A N 1
ATOM 550 C CA . ARG A 1 70 ? 2.428 2.509 -10.574 1.00 98.31 70 ARG A CA 1
ATOM 551 C C . ARG A 1 70 ? 1.364 2.226 -9.522 1.00 98.31 70 ARG A C 1
ATOM 553 O O . ARG A 1 70 ? 0.877 3.152 -8.878 1.00 98.31 70 ARG A O 1
ATOM 560 N N . ARG A 1 71 ? 1.060 0.942 -9.310 1.00 97.81 71 ARG A N 1
ATOM 561 C CA . ARG A 1 71 ? 0.096 0.484 -8.307 1.00 97.81 71 ARG A CA 1
ATOM 562 C C . ARG A 1 71 ? 0.496 0.929 -6.901 1.00 97.81 71 ARG A C 1
ATOM 564 O O . ARG A 1 71 ? -0.322 1.539 -6.221 1.00 97.81 71 ARG A O 1
ATOM 571 N N . LYS A 1 72 ? 1.747 0.682 -6.494 1.00 97.56 72 LYS A N 1
ATOM 572 C CA . LYS A 1 72 ? 2.271 1.052 -5.169 1.00 97.56 72 LYS A CA 1
ATOM 573 C C . LYS A 1 72 ? 2.069 2.545 -4.881 1.00 97.56 72 LYS A C 1
ATOM 575 O O . LYS A 1 72 ? 1.483 2.895 -3.863 1.00 97.56 72 LYS A O 1
ATOM 580 N N . VAL A 1 73 ? 2.508 3.421 -5.788 1.00 98.56 73 VAL A N 1
ATOM 581 C CA . VAL A 1 73 ? 2.379 4.879 -5.615 1.00 98.56 73 VAL A CA 1
ATOM 582 C C . VAL A 1 73 ? 0.908 5.292 -5.540 1.00 98.56 73 VAL A C 1
ATOM 584 O O . VAL A 1 73 ? 0.514 5.985 -4.603 1.00 98.56 73 VAL A O 1
ATOM 587 N N . ARG A 1 74 ? 0.078 4.815 -6.478 1.00 98.56 74 ARG A N 1
ATOM 588 C CA . ARG A 1 74 ? -1.369 5.073 -6.503 1.00 98.56 74 ARG A CA 1
ATOM 589 C C . ARG A 1 74 ? -2.037 4.661 -5.190 1.00 98.56 74 ARG A C 1
ATOM 591 O O . ARG A 1 74 ? -2.827 5.427 -4.652 1.00 98.56 74 ARG A O 1
ATOM 598 N N . GLU A 1 75 ? -1.721 3.484 -4.652 1.00 98.12 75 GLU A N 1
ATOM 599 C CA . GLU A 1 75 ? -2.318 3.002 -3.397 1.00 98.12 75 GLU A CA 1
ATOM 600 C C . GLU A 1 75 ? -1.924 3.845 -2.189 1.00 98.12 75 GLU A C 1
ATOM 602 O O . GLU A 1 75 ? -2.783 4.139 -1.363 1.00 98.12 75 GLU A O 1
ATOM 607 N N . PHE A 1 76 ? -0.686 4.338 -2.116 1.00 98.12 76 PHE A N 1
ATOM 608 C CA . PHE A 1 76 ? -0.311 5.269 -1.052 1.00 98.12 76 PHE A CA 1
ATOM 609 C C . PHE A 1 76 ? -1.050 6.612 -1.144 1.00 98.12 76 PHE A C 1
ATOM 611 O O . PHE A 1 76 ? -1.394 7.177 -0.106 1.00 98.12 76 PHE A O 1
ATOM 618 N N . PHE A 1 77 ? -1.386 7.096 -2.347 1.00 98.31 77 PHE A N 1
ATOM 619 C CA . PHE A 1 77 ? -2.300 8.238 -2.500 1.00 98.31 77 PHE A CA 1
ATOM 620 C C . PHE A 1 77 ? -3.693 7.938 -1.952 1.00 98.31 77 PHE A C 1
ATOM 622 O O . PHE A 1 77 ? -4.255 8.764 -1.234 1.00 98.31 77 PHE A O 1
ATOM 629 N N . VAL A 1 78 ? -4.257 6.773 -2.279 1.00 97.81 78 VAL A N 1
ATOM 630 C CA . VAL A 1 78 ? -5.566 6.349 -1.755 1.00 97.81 78 VAL A CA 1
ATOM 631 C C . VAL A 1 78 ? -5.517 6.259 -0.232 1.00 97.81 78 VAL A C 1
ATOM 633 O O . VAL A 1 78 ? -6.359 6.840 0.450 1.00 97.81 78 VAL A O 1
ATOM 636 N N . PHE A 1 79 ? -4.493 5.597 0.303 1.00 96.06 79 PHE A N 1
ATOM 637 C CA . PHE A 1 79 ? -4.256 5.444 1.732 1.00 96.06 79 PHE A CA 1
ATOM 638 C C . PHE A 1 79 ? -4.191 6.796 2.451 1.00 96.06 79 PHE A C 1
ATOM 640 O O . PHE A 1 79 ? -4.841 6.958 3.485 1.00 96.06 79 PHE A O 1
ATOM 647 N N . TYR A 1 80 ? -3.439 7.751 1.893 1.00 96.88 80 TYR A N 1
ATOM 648 C CA . TYR A 1 80 ? -3.318 9.117 2.401 1.00 96.88 80 TYR A CA 1
ATOM 649 C C . TYR A 1 80 ? -4.656 9.859 2.351 1.00 96.88 80 TYR A C 1
ATOM 651 O O . TYR A 1 80 ? -5.113 10.372 3.370 1.00 96.88 80 TYR A O 1
ATOM 659 N N . LYS A 1 81 ? -5.334 9.867 1.197 1.00 96.12 81 LYS A N 1
ATOM 660 C CA . LYS A 1 81 ? -6.621 10.558 1.015 1.00 96.12 81 LYS A CA 1
ATOM 661 C C . LYS A 1 81 ? -7.703 10.051 1.970 1.00 96.12 81 LYS A C 1
ATOM 663 O O . LYS A 1 81 ? -8.515 10.845 2.425 1.00 96.12 81 LYS A O 1
ATOM 668 N N . LYS A 1 82 ? -7.694 8.756 2.304 1.00 94.12 82 LYS A N 1
ATOM 669 C CA . LYS A 1 82 ? -8.623 8.147 3.272 1.00 94.12 82 LYS A CA 1
ATOM 670 C C . LYS A 1 82 ? -8.370 8.545 4.730 1.00 94.12 82 LYS A C 1
ATOM 672 O O . LYS A 1 82 ? -9.243 8.319 5.559 1.00 94.12 82 LYS A O 1
ATOM 677 N N . ARG A 1 83 ? -7.173 9.034 5.070 1.00 90.31 83 ARG A N 1
ATOM 678 C CA . ARG A 1 83 ? -6.714 9.169 6.467 1.00 90.31 83 ARG A CA 1
ATOM 679 C C . ARG A 1 83 ? -6.134 10.519 6.844 1.00 90.31 83 ARG A C 1
ATOM 681 O O . ARG A 1 83 ? -5.835 10.709 8.017 1.00 90.31 83 ARG A O 1
ATOM 688 N N . ARG A 1 84 ? -5.931 11.420 5.886 1.00 91.19 84 ARG A N 1
ATOM 689 C CA . ARG A 1 84 ? -5.417 12.759 6.159 1.00 91.19 84 ARG A CA 1
ATOM 690 C C . ARG A 1 84 ? -6.346 13.459 7.149 1.00 91.19 84 ARG A C 1
ATOM 692 O O . ARG A 1 84 ? -7.466 13.813 6.799 1.00 91.19 84 ARG A O 1
ATOM 699 N N . GLU A 1 85 ? -5.833 13.714 8.342 1.00 88.88 85 GLU A N 1
ATOM 700 C CA . GLU A 1 85 ? -6.525 14.453 9.400 1.00 88.88 85 GLU A CA 1
ATOM 701 C C . GLU A 1 85 ? -5.773 15.737 9.743 1.00 88.88 85 GLU A C 1
ATOM 703 O O . GLU A 1 85 ? -6.379 16.756 10.061 1.00 88.88 85 GLU A O 1
ATOM 708 N N . ARG A 1 86 ? -4.439 15.708 9.648 1.00 92.12 86 ARG A N 1
ATOM 709 C CA . ARG A 1 86 ? -3.551 16.797 10.061 1.00 92.12 86 ARG A CA 1
ATOM 710 C C . ARG A 1 86 ? -2.728 17.308 8.885 1.00 92.12 86 ARG A C 1
ATOM 712 O O . ARG A 1 86 ? -2.492 16.611 7.899 1.00 92.12 86 ARG A O 1
ATOM 719 N N . MET A 1 87 ? -2.216 18.532 9.006 1.00 86.75 87 MET A N 1
ATOM 720 C CA . MET A 1 87 ? -1.264 19.067 8.021 1.00 86.75 87 MET A CA 1
ATOM 721 C C . MET A 1 87 ? 0.054 18.282 8.008 1.00 86.75 87 MET A C 1
ATOM 723 O O . MET A 1 87 ? 0.611 18.054 6.938 1.00 86.75 87 MET A O 1
ATOM 727 N N . ALA A 1 88 ? 0.503 17.785 9.166 1.00 92.81 88 ALA A N 1
ATOM 728 C CA . ALA A 1 88 ? 1.696 16.943 9.273 1.00 92.81 88 ALA A CA 1
ATOM 729 C C . ALA A 1 88 ? 1.605 15.654 8.430 1.00 92.81 88 ALA A C 1
ATOM 731 O O . ALA A 1 88 ? 2.620 15.180 7.922 1.00 92.81 88 ALA A O 1
ATOM 732 N N . ASP A 1 89 ? 0.397 15.124 8.195 1.00 93.62 89 ASP A N 1
ATOM 733 C CA . ASP A 1 89 ? 0.202 13.945 7.344 1.00 93.62 89 ASP A CA 1
ATOM 734 C C . ASP A 1 89 ? 0.616 14.227 5.898 1.00 93.62 89 ASP A C 1
ATOM 736 O O . ASP A 1 89 ? 1.118 13.338 5.215 1.00 93.62 89 ASP A O 1
ATOM 740 N N . ALA A 1 90 ? 0.438 15.468 5.424 1.00 95.62 90 ALA A N 1
ATOM 741 C CA . ALA A 1 90 ? 0.878 15.875 4.093 1.00 95.62 90 ALA A CA 1
ATOM 742 C C . ALA A 1 90 ? 2.409 15.875 3.983 1.00 95.62 90 ALA A C 1
ATOM 744 O O . ALA A 1 90 ? 2.942 15.399 2.986 1.00 95.62 90 ALA A O 1
ATOM 745 N N . ALA A 1 91 ? 3.113 16.344 5.018 1.00 96.69 91 ALA A N 1
ATOM 746 C CA . ALA A 1 91 ? 4.574 16.315 5.059 1.00 96.69 91 ALA A CA 1
ATOM 747 C C . ALA A 1 91 ? 5.109 14.872 5.079 1.00 96.69 91 ALA A C 1
ATOM 749 O O . ALA A 1 91 ? 5.981 14.528 4.284 1.00 96.69 91 ALA A O 1
ATOM 750 N N . ASN A 1 92 ? 4.524 14.002 5.910 1.00 96.38 92 ASN A N 1
ATOM 751 C CA . ASN A 1 92 ? 4.866 12.576 5.946 1.00 96.38 92 ASN A CA 1
ATOM 752 C C . ASN A 1 92 ? 4.589 11.884 4.606 1.00 96.38 92 ASN A C 1
ATOM 754 O O . ASN A 1 92 ? 5.375 11.054 4.149 1.00 96.38 92 ASN A O 1
ATOM 758 N N . PHE A 1 93 ? 3.480 12.236 3.956 1.00 97.81 93 PHE A N 1
ATOM 759 C CA . PHE A 1 93 ? 3.136 11.694 2.651 1.00 97.81 93 PHE A CA 1
ATOM 760 C C . PHE A 1 93 ? 4.102 12.164 1.555 1.00 97.81 93 PHE A C 1
ATOM 762 O O . PHE A 1 93 ? 4.553 11.348 0.757 1.00 97.81 93 PHE A O 1
ATOM 769 N N . LEU A 1 94 ? 4.491 13.442 1.548 1.00 97.81 94 LEU A N 1
ATOM 770 C CA . LEU A 1 94 ? 5.518 13.954 0.636 1.00 97.81 94 LEU A CA 1
ATOM 771 C C . LEU A 1 94 ? 6.866 13.263 0.859 1.00 97.81 94 LEU A C 1
ATOM 773 O O . LEU A 1 94 ? 7.501 12.849 -0.108 1.00 97.81 94 LEU A O 1
ATOM 777 N N . TRP A 1 95 ? 7.268 13.066 2.116 1.00 98.19 95 TRP A N 1
ATOM 778 C CA . TRP A 1 95 ? 8.476 12.312 2.453 1.00 98.19 95 TRP A CA 1
ATOM 779 C C . TRP A 1 95 ? 8.431 10.877 1.911 1.00 98.19 95 TRP A C 1
ATOM 781 O O . TRP A 1 95 ? 9.390 10.414 1.290 1.00 98.19 95 TRP A O 1
ATOM 791 N N . LEU A 1 96 ? 7.293 10.192 2.063 1.00 97.94 96 LEU A N 1
ATOM 792 C CA . LEU A 1 96 ? 7.079 8.869 1.479 1.00 97.94 96 LEU A CA 1
ATOM 793 C C . LEU A 1 96 ? 7.207 8.892 -0.052 1.00 97.94 96 LEU A C 1
ATOM 795 O O . LEU A 1 96 ? 7.877 8.027 -0.613 1.00 97.94 96 LEU A O 1
ATOM 799 N N . LEU A 1 97 ? 6.609 9.875 -0.735 1.00 98.56 97 LEU A N 1
ATOM 800 C CA . LEU A 1 97 ? 6.728 10.010 -2.192 1.00 98.56 97 LEU A CA 1
ATOM 801 C C . LEU A 1 97 ? 8.183 10.228 -2.627 1.00 98.56 97 LEU A C 1
ATOM 803 O O . LEU A 1 97 ? 8.624 9.585 -3.578 1.00 98.56 97 LEU A O 1
ATOM 807 N N . CYS A 1 98 ? 8.953 11.042 -1.900 1.00 98.50 98 CYS A N 1
ATOM 808 C CA . CYS A 1 98 ? 10.390 11.201 -2.136 1.00 98.50 98 CYS A CA 1
ATOM 809 C C . CYS A 1 98 ? 11.139 9.867 -1.995 1.00 98.50 98 CYS A C 1
ATOM 811 O O . CYS A 1 98 ? 11.926 9.509 -2.871 1.00 98.50 98 CYS A O 1
ATOM 813 N N . GLY A 1 99 ? 10.854 9.088 -0.948 1.00 98.56 99 GLY A N 1
ATOM 814 C CA . GLY A 1 99 ? 11.429 7.751 -0.774 1.00 98.56 99 GLY A CA 1
ATOM 815 C C . GLY A 1 99 ? 11.096 6.802 -1.933 1.00 98.56 99 GLY A C 1
ATOM 816 O O . GLY A 1 99 ? 11.976 6.114 -2.449 1.00 98.56 99 GLY A O 1
ATOM 817 N N . LEU A 1 100 ? 9.847 6.813 -2.409 1.00 98.31 100 LEU A N 1
ATOM 818 C CA . LEU A 1 100 ? 9.412 6.013 -3.561 1.00 98.31 100 LEU A CA 1
ATOM 819 C C . LEU A 1 100 ? 10.037 6.483 -4.886 1.00 98.31 100 LEU A C 1
ATOM 821 O O . LEU A 1 100 ? 10.273 5.657 -5.772 1.00 98.31 100 LEU A O 1
ATOM 825 N N . ALA A 1 101 ? 10.324 7.779 -5.026 1.00 98.56 101 ALA A N 1
ATOM 826 C CA . ALA A 1 101 ? 11.061 8.321 -6.165 1.00 98.56 101 ALA A CA 1
ATOM 827 C C . ALA A 1 101 ? 12.513 7.827 -6.162 1.00 98.56 101 ALA A C 1
ATOM 829 O O . ALA A 1 101 ? 13.002 7.347 -7.184 1.00 98.56 101 ALA A O 1
ATOM 830 N N . ILE A 1 102 ? 13.178 7.869 -5.001 1.00 98.38 102 ILE A N 1
ATOM 831 C CA . ILE A 1 102 ? 14.539 7.344 -4.826 1.00 98.38 102 ILE A CA 1
ATOM 832 C C . ILE A 1 102 ? 14.571 5.841 -5.135 1.00 98.38 102 ILE A C 1
ATOM 834 O O . ILE A 1 102 ? 15.442 5.401 -5.886 1.00 98.38 102 ILE A O 1
ATOM 838 N N . GLU A 1 103 ? 13.597 5.060 -4.644 1.00 97.56 103 GLU A N 1
ATOM 839 C CA . GLU A 1 103 ? 13.454 3.631 -4.973 1.00 97.56 103 GLU A CA 1
ATOM 840 C C . GLU A 1 103 ? 13.356 3.414 -6.495 1.00 97.56 103 GLU A C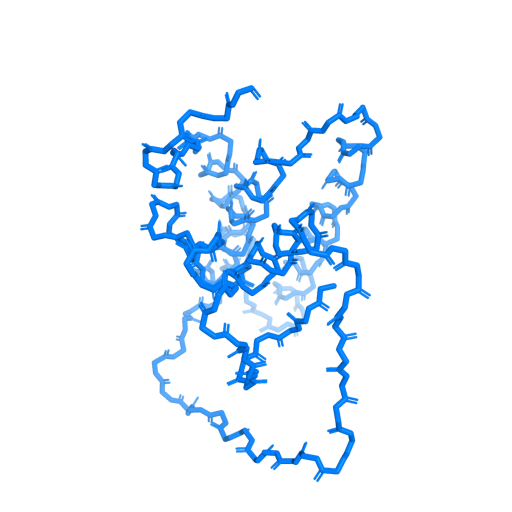 1
ATOM 842 O O . GLU A 1 103 ? 14.045 2.554 -7.051 1.00 97.56 103 GLU A O 1
ATOM 847 N N . ALA A 1 104 ? 12.535 4.211 -7.189 1.00 97.81 104 ALA A N 1
ATOM 848 C CA . ALA A 1 104 ? 12.361 4.113 -8.636 1.00 97.81 104 ALA A CA 1
ATOM 849 C C . ALA A 1 104 ? 13.640 4.479 -9.411 1.00 97.81 104 ALA A C 1
ATOM 851 O O . ALA A 1 104 ? 14.011 3.761 -10.344 1.00 97.81 104 ALA A O 1
ATOM 852 N N . CYS A 1 105 ? 14.341 5.544 -9.007 1.00 98.25 105 CYS A N 1
ATOM 853 C CA . CYS A 1 105 ? 15.632 5.942 -9.575 1.00 98.25 105 CYS A CA 1
ATOM 854 C C . CYS A 1 105 ? 16.689 4.854 -9.378 1.00 98.25 105 CYS A C 1
ATOM 856 O O . CYS A 1 105 ? 17.360 4.452 -10.331 1.00 98.25 105 CYS A O 1
ATOM 858 N N . PHE A 1 106 ? 16.797 4.320 -8.161 1.00 97.19 106 PHE A N 1
ATOM 859 C CA . PHE A 1 106 ? 17.717 3.232 -7.857 1.00 97.19 106 PHE A CA 1
ATOM 860 C C . PHE A 1 106 ? 17.412 2.000 -8.714 1.00 97.19 106 PHE A C 1
ATOM 862 O O . PHE A 1 106 ? 18.318 1.434 -9.324 1.00 97.19 106 PHE A O 1
ATOM 869 N N . ALA A 1 107 ? 16.139 1.619 -8.848 1.00 94.88 107 ALA A N 1
ATOM 870 C CA . ALA A 1 107 ? 15.748 0.493 -9.689 1.00 94.88 107 ALA A CA 1
ATOM 871 C C . ALA A 1 107 ? 16.066 0.714 -11.176 1.00 94.88 107 ALA A C 1
ATOM 873 O O . ALA A 1 107 ? 16.516 -0.214 -11.858 1.00 94.88 107 ALA A O 1
ATOM 874 N N . ALA A 1 108 ? 15.872 1.934 -11.674 1.00 96.75 108 ALA A N 1
ATOM 875 C CA . ALA A 1 108 ? 16.194 2.287 -13.048 1.00 96.75 108 ALA A CA 1
ATOM 876 C C . ALA A 1 108 ? 17.697 2.178 -13.332 1.00 96.75 108 ALA A C 1
ATOM 878 O O . ALA A 1 108 ? 18.077 1.557 -14.324 1.00 96.75 108 ALA A O 1
ATOM 879 N N . VAL A 1 109 ? 18.543 2.701 -12.442 1.00 96.94 109 VAL A N 1
ATOM 880 C CA . VAL A 1 109 ? 20.000 2.729 -12.635 1.00 96.94 109 VAL A CA 1
ATOM 881 C C . VAL A 1 109 ? 20.637 1.377 -12.305 1.00 96.94 109 VAL A C 1
ATOM 883 O O . VAL A 1 109 ? 21.281 0.760 -13.156 1.00 96.94 109 VAL A O 1
ATOM 886 N N . ARG A 1 110 ? 20.440 0.879 -11.079 1.00 96.31 110 ARG A N 1
ATOM 887 C CA . ARG A 1 110 ? 21.161 -0.289 -10.551 1.00 96.31 110 ARG A CA 1
ATOM 888 C C . ARG A 1 110 ? 20.684 -1.608 -11.145 1.00 96.31 110 ARG A C 1
ATOM 890 O O . ARG A 1 110 ? 21.500 -2.511 -11.337 1.00 96.31 110 ARG A O 1
ATOM 897 N N . TYR A 1 111 ? 19.385 -1.732 -11.406 1.00 92.94 111 TYR A N 1
ATOM 898 C CA . TYR A 1 111 ? 18.783 -2.955 -11.944 1.00 92.94 111 TYR A CA 1
ATOM 899 C C . TYR A 1 111 ? 18.396 -2.834 -13.419 1.00 92.94 111 TYR A C 1
ATOM 901 O O . TYR A 1 111 ? 17.795 -3.765 -13.950 1.00 92.94 111 TYR A O 1
ATOM 909 N N . ARG A 1 112 ? 18.734 -1.711 -14.077 1.00 93.94 112 ARG A N 1
ATOM 910 C CA . ARG A 1 112 ? 18.420 -1.435 -15.491 1.00 93.94 112 ARG A CA 1
ATOM 911 C C . ARG A 1 112 ? 16.924 -1.587 -15.799 1.00 93.94 112 ARG A C 1
ATOM 913 O O . ARG A 1 112 ? 16.539 -2.143 -16.822 1.00 93.94 112 ARG A O 1
ATOM 920 N N . ARG A 1 113 ? 16.062 -1.105 -14.893 1.00 95.12 113 ARG A N 1
ATOM 921 C CA . ARG A 1 113 ? 14.591 -1.181 -14.999 1.00 95.12 113 ARG A CA 1
ATOM 922 C C . ARG A 1 113 ? 13.974 0.211 -15.199 1.00 95.12 113 ARG A C 1
ATOM 924 O O . ARG A 1 113 ? 13.311 0.707 -14.287 1.00 95.12 113 ARG A O 1
ATOM 931 N N . PRO A 1 114 ? 14.138 0.855 -16.370 1.00 94.94 114 PRO A N 1
ATOM 932 C CA . PRO A 1 114 ? 13.647 2.219 -16.605 1.00 94.94 114 PRO A CA 1
ATOM 933 C C . PRO A 1 114 ? 12.121 2.340 -16.467 1.00 94.94 114 PRO A C 1
ATOM 935 O O . PRO A 1 114 ? 11.610 3.387 -16.075 1.00 94.94 114 PRO A O 1
ATOM 938 N N . ALA A 1 115 ? 11.390 1.239 -16.680 1.00 97.19 115 ALA A N 1
ATOM 939 C CA . ALA A 1 115 ? 9.949 1.162 -16.451 1.00 97.19 115 ALA A CA 1
ATOM 940 C C . ALA A 1 115 ? 9.528 1.537 -15.015 1.00 97.19 115 ALA A C 1
ATOM 942 O O . ALA A 1 115 ? 8.375 1.908 -14.809 1.00 97.19 115 ALA A O 1
ATOM 943 N N . ALA A 1 116 ? 10.429 1.470 -14.024 1.00 97.19 116 ALA A N 1
ATOM 944 C CA . ALA A 1 116 ? 10.151 1.923 -12.662 1.00 97.19 116 ALA A CA 1
ATOM 945 C C . ALA A 1 116 ? 9.850 3.432 -12.599 1.00 97.19 116 ALA A C 1
ATOM 947 O O . ALA A 1 116 ? 8.917 3.830 -11.907 1.00 97.19 116 ALA A O 1
ATOM 948 N N . LEU A 1 117 ? 10.574 4.261 -13.361 1.00 98.19 117 LEU A N 1
ATOM 949 C CA . LEU A 1 117 ? 10.349 5.712 -13.409 1.00 98.19 117 LEU A CA 1
ATOM 950 C C . LEU A 1 117 ? 9.009 6.046 -14.069 1.00 98.19 117 LEU A C 1
ATOM 952 O O . LEU A 1 117 ? 8.222 6.814 -13.517 1.00 98.19 117 LEU A O 1
ATOM 956 N N . GLY A 1 118 ? 8.712 5.406 -15.206 1.00 98.12 118 GLY A N 1
ATOM 957 C CA . GLY A 1 118 ? 7.416 5.552 -15.875 1.00 98.12 118 GLY A CA 1
ATOM 958 C C . GLY A 1 118 ? 6.257 5.089 -14.987 1.00 98.12 118 GLY A C 1
ATOM 959 O O . GLY A 1 118 ? 5.232 5.761 -14.897 1.00 98.12 118 GLY A O 1
ATOM 960 N N . GLY A 1 119 ? 6.450 3.984 -14.261 1.00 98.38 119 GLY A N 1
ATOM 961 C CA . GLY A 1 119 ? 5.503 3.504 -13.259 1.00 98.38 119 GLY A CA 1
ATOM 962 C C . GLY A 1 119 ? 5.277 4.513 -12.134 1.00 98.38 119 GLY A C 1
ATOM 963 O O . GLY A 1 119 ? 4.132 4.799 -11.803 1.00 98.38 119 GLY A O 1
ATOM 964 N N . TYR A 1 120 ? 6.345 5.099 -11.586 1.00 98.69 120 TYR A N 1
ATOM 965 C CA . TYR A 1 120 ? 6.252 6.131 -10.552 1.00 98.69 120 TYR A CA 1
ATOM 966 C C . TYR A 1 120 ? 5.454 7.353 -11.036 1.00 98.69 120 TYR A C 1
ATOM 968 O O . TYR A 1 120 ? 4.471 7.724 -10.396 1.00 98.69 120 TYR A O 1
ATOM 976 N N . ALA A 1 121 ? 5.800 7.917 -12.198 1.00 98.62 121 ALA A N 1
ATOM 977 C CA . ALA A 1 121 ? 5.108 9.078 -12.762 1.00 98.62 121 ALA A CA 1
ATOM 978 C C . ALA A 1 121 ? 3.621 8.797 -13.050 1.00 98.62 121 ALA A C 1
ATOM 980 O O . ALA A 1 121 ? 2.752 9.582 -12.668 1.00 98.62 121 ALA A O 1
ATOM 981 N N . ALA A 1 122 ? 3.307 7.648 -13.658 1.00 98.69 122 ALA A N 1
ATOM 982 C CA . ALA A 1 122 ? 1.923 7.237 -13.890 1.00 98.69 122 ALA A CA 1
ATOM 983 C C . ALA A 1 122 ? 1.156 7.041 -12.570 1.00 98.69 122 ALA A C 1
ATOM 985 O O . ALA A 1 122 ? -0.006 7.425 -12.466 1.00 98.69 122 ALA A O 1
ATOM 986 N N . GLY A 1 123 ? 1.811 6.490 -11.545 1.00 98.56 123 GLY A N 1
ATOM 987 C CA . GLY A 1 123 ? 1.228 6.302 -10.220 1.00 98.56 123 GLY A CA 1
ATOM 988 C C . GLY A 1 123 ? 0.920 7.618 -9.502 1.00 98.56 123 GLY A C 1
ATOM 989 O O . GLY A 1 123 ? -0.110 7.703 -8.834 1.00 98.56 123 GLY A O 1
ATOM 990 N N . LEU A 1 124 ? 1.752 8.656 -9.675 1.00 98.75 124 LEU A N 1
ATOM 991 C CA . LEU A 1 124 ? 1.457 10.009 -9.185 1.00 98.75 124 LEU A CA 1
ATOM 992 C C . LEU A 1 124 ? 0.176 10.557 -9.830 1.00 98.75 124 LEU A C 1
ATOM 994 O O . LEU A 1 124 ? -0.715 11.030 -9.127 1.00 98.75 124 LEU A O 1
ATOM 998 N N . LEU A 1 125 ? 0.068 10.471 -11.160 1.00 98.62 125 LEU A N 1
ATOM 999 C CA . LEU A 1 125 ? -1.093 10.971 -11.905 1.00 98.62 125 LEU A CA 1
ATOM 1000 C C . LEU A 1 125 ? -2.378 10.230 -11.527 1.00 98.62 125 LEU A C 1
ATOM 1002 O O . LEU A 1 125 ? -3.395 10.868 -11.243 1.00 98.62 125 LEU A O 1
ATOM 1006 N N . ASP A 1 126 ? -2.330 8.899 -11.485 1.00 98.56 126 ASP A N 1
ATOM 1007 C CA . ASP A 1 126 ? -3.459 8.075 -11.053 1.00 98.56 126 ASP A CA 1
ATOM 1008 C C . ASP A 1 126 ? -3.859 8.404 -9.617 1.00 98.56 126 ASP A C 1
ATOM 1010 O O . ASP A 1 126 ? -5.035 8.614 -9.330 1.00 98.56 126 ASP A O 1
ATOM 1014 N N . GLY A 1 127 ? -2.876 8.481 -8.718 1.00 98.19 127 GLY A N 1
ATOM 1015 C CA . GLY A 1 127 ? -3.077 8.792 -7.312 1.00 98.19 127 GLY A CA 1
ATOM 1016 C C . GLY A 1 127 ? -3.727 10.157 -7.102 1.00 98.19 127 GLY A C 1
ATOM 1017 O O . GLY A 1 127 ? -4.693 10.260 -6.346 1.00 98.19 127 GLY A O 1
ATOM 1018 N N . LEU A 1 128 ? -3.273 11.194 -7.814 1.00 98.00 128 LEU A N 1
ATOM 1019 C CA . LEU A 1 128 ? -3.866 12.536 -7.796 1.00 98.00 128 LEU A CA 1
ATOM 1020 C C . LEU A 1 128 ? -5.313 12.527 -8.299 1.00 98.00 128 LEU A C 1
ATOM 1022 O O . LEU A 1 128 ? -6.187 13.092 -7.637 1.00 98.00 128 LEU A O 1
ATOM 1026 N N . ARG A 1 129 ? -5.582 11.833 -9.411 1.00 98.12 129 ARG A N 1
ATOM 1027 C CA . ARG A 1 129 ? -6.917 11.734 -10.027 1.00 98.12 129 ARG A CA 1
ATOM 1028 C C . ARG A 1 129 ? -7.876 10.811 -9.273 1.00 98.12 129 ARG A C 1
ATOM 1030 O O . ARG A 1 129 ? -9.086 10.925 -9.458 1.00 98.12 129 ARG A O 1
ATOM 1037 N N . TRP A 1 130 ? -7.366 9.919 -8.422 1.00 98.06 130 TRP A N 1
ATOM 1038 C CA . TRP A 1 130 ? -8.189 8.944 -7.713 1.00 98.06 130 TRP A CA 1
ATOM 1039 C C . TRP A 1 130 ? -9.208 9.619 -6.794 1.00 98.06 130 TRP A C 1
ATOM 1041 O O . TRP A 1 130 ? -8.845 10.402 -5.909 1.00 98.06 130 TRP A O 1
ATOM 1051 N N . ARG A 1 131 ? -10.484 9.276 -6.965 1.00 96.94 131 ARG A N 1
ATOM 1052 C CA . ARG A 1 131 ? -11.562 9.675 -6.058 1.00 96.94 131 ARG A CA 1
ATOM 1053 C C . ARG A 1 131 ? -11.847 8.516 -5.117 1.00 96.94 131 ARG A C 1
ATOM 1055 O O . ARG A 1 131 ? -12.221 7.439 -5.572 1.00 96.94 131 ARG A O 1
ATOM 1062 N N . VAL A 1 132 ? -11.614 8.740 -3.826 1.00 96.25 132 VAL A N 1
ATOM 1063 C CA . VAL A 1 132 ? -11.876 7.740 -2.787 1.00 96.25 132 VAL A CA 1
ATOM 1064 C C . VAL A 1 132 ? -13.368 7.434 -2.761 1.00 96.25 132 VAL A C 1
ATOM 1066 O O . VAL A 1 132 ? -14.192 8.346 -2.797 1.00 96.25 132 VAL A O 1
ATOM 1069 N N . ARG A 1 133 ? -13.695 6.146 -2.708 1.00 94.81 133 ARG A N 1
ATOM 1070 C CA . ARG A 1 133 ? -15.060 5.637 -2.585 1.00 94.81 133 ARG A CA 1
ATOM 1071 C C . ARG A 1 133 ? -15.290 5.129 -1.168 1.00 94.81 133 ARG A C 1
ATOM 1073 O O . ARG A 1 133 ? -14.365 4.602 -0.546 1.00 94.81 133 ARG A O 1
ATOM 1080 N N . GLU A 1 134 ? -16.510 5.288 -0.671 1.00 86.69 134 GLU A N 1
ATOM 1081 C CA . GLU A 1 134 ? -16.901 4.770 0.640 1.00 86.69 134 GLU A CA 1
ATOM 1082 C C . GLU A 1 134 ? -16.917 3.235 0.654 1.00 86.69 134 GLU A C 1
ATOM 1084 O O . GLU A 1 134 ? -17.200 2.583 -0.353 1.00 86.69 134 GLU A O 1
ATOM 1089 N N . VAL A 1 135 ? -16.597 2.661 1.814 1.00 82.25 135 VAL A N 1
ATOM 1090 C CA . VAL A 1 135 ? -16.503 1.213 2.031 1.00 82.25 135 VAL A CA 1
ATOM 1091 C C . VAL A 1 135 ? -17.667 0.787 2.919 1.00 82.25 135 VAL A C 1
ATOM 1093 O O . VAL A 1 135 ? -17.581 0.933 4.133 1.00 82.25 135 VAL A O 1
ATOM 1096 N N . GLY A 1 136 ? -18.738 0.257 2.320 1.00 64.75 136 GLY A N 1
ATOM 1097 C CA . GLY A 1 136 ? -19.927 -0.218 3.041 1.00 64.75 136 GLY A CA 1
ATOM 1098 C C . GLY A 1 136 ? -20.783 0.921 3.615 1.00 64.75 136 GLY A C 1
ATOM 1099 O O . GLY A 1 136 ? -20.330 1.715 4.428 1.00 64.75 136 GLY A O 1
ATOM 1100 N N . GLY A 1 137 ? -22.046 1.004 3.188 1.00 44.91 137 GLY A N 1
ATOM 1101 C CA . GLY A 1 137 ? -22.960 2.118 3.468 1.00 44.91 137 GLY A CA 1
ATOM 1102 C C . GLY A 1 137 ? -23.480 2.221 4.905 1.00 44.91 137 GLY A C 1
ATOM 1103 O O . GLY A 1 137 ? -24.686 2.137 5.128 1.00 44.91 137 GLY A O 1
ATOM 1104 N N . ARG A 1 138 ? -22.612 2.472 5.885 1.00 42.66 138 ARG A N 1
ATOM 1105 C CA . ARG A 1 138 ? -23.035 3.127 7.127 1.00 42.66 138 ARG A CA 1
ATOM 1106 C C . ARG A 1 138 ? -22.325 4.459 7.237 1.00 42.66 138 ARG A C 1
ATOM 1108 O O . ARG A 1 138 ? -21.123 4.513 7.472 1.00 42.66 138 ARG A O 1
ATOM 1115 N N . LYS A 1 139 ? -23.117 5.519 7.061 1.00 30.97 139 LYS A N 1
ATOM 1116 C CA . LYS A 1 139 ? -22.763 6.873 7.473 1.00 30.97 139 LYS A CA 1
ATOM 1117 C C . LYS A 1 139 ? -22.267 6.799 8.914 1.00 30.97 139 LYS A C 1
ATOM 1119 O O . LYS A 1 139 ? -22.998 6.329 9.787 1.00 30.97 139 LYS A O 1
ATOM 1124 N N . SER A 1 140 ? -21.029 7.212 9.133 1.00 32.53 140 SER A N 1
ATOM 1125 C CA . SER A 1 140 ? -20.536 7.524 10.467 1.00 32.53 140 SER A CA 1
ATOM 1126 C C . SER A 1 140 ? -21.445 8.604 11.050 1.00 32.53 140 SER A C 1
ATOM 1128 O O . SER A 1 140 ? -21.703 9.604 10.377 1.00 32.53 140 SER A O 1
ATOM 1130 N N . VAL A 1 141 ? -21.976 8.349 12.245 1.00 33.31 141 VAL A N 1
ATOM 1131 C CA . VAL A 1 141 ? -22.580 9.377 13.105 1.00 33.31 141 VAL A CA 1
ATOM 1132 C C . VAL A 1 141 ? -21.537 10.450 13.399 1.00 33.31 141 VAL A C 1
ATOM 1134 O O . VAL A 1 141 ? -20.359 10.063 13.587 1.00 33.31 141 VAL A O 1
#